Protein AF-A0A4E0PU94-F1 (afdb_monomer)

Sequence (98 aa):
GRKRADDRKVINGILFVLATGCRWRDLPERYGSGVTAWRRLKRWSEEGIWEQIMESLRDCAYNDSKFSMETVCVDSSFVETKKGEKIPLTTATRERKV

Radius of gyration: 21.24 Å; Cα contacts (8 Å, |Δi|>4): 49; chains: 1; bounding box: 43×43×50 Å

Structure (mmCIF, N/CA/C/O backbone):
data_AF-A0A4E0PU94-F1
#
_entry.id   AF-A0A4E0PU94-F1
#
loop_
_atom_site.group_PDB
_atom_site.id
_atom_site.type_symbol
_atom_site.label_atom_id
_atom_site.label_alt_id
_atom_site.label_comp_id
_atom_site.label_asym_id
_atom_site.label_entity_id
_atom_site.label_seq_id
_atom_site.pdbx_PDB_ins_code
_atom_site.Cartn_x
_atom_site.Cartn_y
_atom_site.Cartn_z
_atom_site.occupancy
_atom_site.B_iso_or_equiv
_atom_site.auth_seq_id
_atom_site.auth_comp_id
_atom_site.auth_asym_id
_atom_site.auth_atom_id
_atom_site.pdbx_PDB_model_num
ATOM 1 N N . GLY A 1 1 ? 12.293 15.063 -15.313 1.00 72.94 1 GLY A N 1
ATOM 2 C CA . GLY A 1 1 ? 12.313 13.831 -14.490 1.00 72.94 1 GLY A CA 1
ATOM 3 C C . GLY A 1 1 ? 11.165 12.913 -14.883 1.00 72.94 1 GLY A C 1
ATOM 4 O O . GLY A 1 1 ? 10.190 13.404 -15.438 1.00 72.94 1 GLY A O 1
ATOM 5 N N . ARG A 1 2 ? 11.268 11.597 -14.641 1.00 70.19 2 ARG A N 1
ATOM 6 C CA . ARG A 1 2 ? 10.210 10.622 -14.983 1.00 70.19 2 ARG A CA 1
ATOM 7 C C . ARG A 1 2 ? 8.922 10.932 -14.206 1.00 70.19 2 ARG A C 1
ATOM 9 O O . ARG A 1 2 ? 8.983 11.177 -13.004 1.00 70.19 2 ARG A O 1
ATOM 16 N N . LYS A 1 3 ? 7.768 10.907 -14.885 1.00 82.12 3 LYS A N 1
ATOM 17 C CA . LYS A 1 3 ? 6.452 11.133 -14.262 1.00 82.12 3 LYS A CA 1
ATOM 18 C C . LYS A 1 3 ? 6.210 10.108 -13.145 1.00 82.12 3 LYS A C 1
ATOM 20 O O . LYS A 1 3 ? 6.542 8.931 -13.303 1.00 82.12 3 LYS A O 1
ATOM 25 N N . ARG A 1 4 ? 5.639 10.559 -12.023 1.00 86.00 4 ARG A N 1
ATOM 26 C CA . ARG A 1 4 ? 5.271 9.699 -10.887 1.00 86.00 4 ARG A CA 1
ATOM 27 C C . ARG A 1 4 ? 4.322 8.587 -11.355 1.00 86.00 4 ARG A C 1
ATOM 29 O O . ARG A 1 4 ? 3.421 8.837 -12.153 1.00 86.00 4 ARG A O 1
ATOM 36 N N . ALA A 1 5 ? 4.543 7.371 -10.856 1.00 88.38 5 ALA A N 1
ATOM 37 C CA . ALA A 1 5 ? 3.653 6.240 -11.101 1.00 88.38 5 ALA A CA 1
ATOM 38 C C . ALA A 1 5 ? 2.289 6.464 -10.435 1.00 88.38 5 ALA A C 1
ATOM 40 O O . ALA A 1 5 ? 2.242 6.954 -9.305 1.00 88.38 5 ALA A O 1
ATOM 41 N N . ASP A 1 6 ? 1.223 6.076 -11.137 1.00 93.88 6 ASP A N 1
ATOM 42 C CA . ASP A 1 6 ? -0.161 6.146 -10.665 1.00 93.88 6 ASP A CA 1
ATOM 43 C C . ASP A 1 6 ? -0.350 5.343 -9.369 1.00 93.88 6 ASP A C 1
ATOM 45 O O . ASP A 1 6 ? -0.052 4.147 -9.311 1.00 93.88 6 ASP A O 1
ATOM 49 N N . ASP A 1 7 ? -0.854 6.013 -8.335 1.00 93.38 7 ASP A N 1
ATOM 50 C CA . ASP A 1 7 ? -0.992 5.467 -6.988 1.00 93.38 7 ASP A CA 1
ATOM 51 C C . ASP A 1 7 ? -1.968 4.284 -6.948 1.00 93.38 7 ASP A C 1
ATOM 53 O O . ASP A 1 7 ? -1.693 3.302 -6.257 1.00 93.38 7 ASP A O 1
ATOM 57 N N . ARG A 1 8 ? -3.044 4.311 -7.753 1.00 94.44 8 ARG A N 1
ATOM 58 C CA .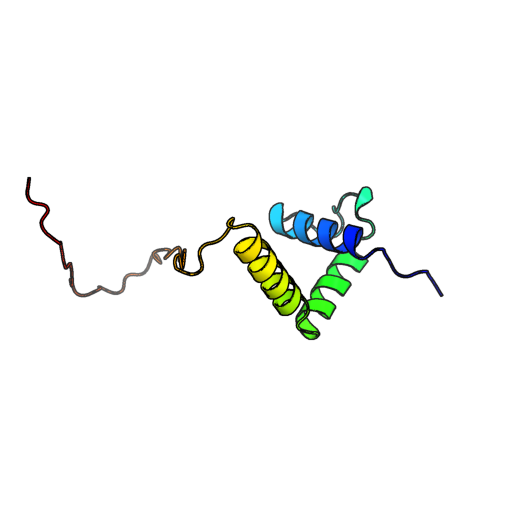 ARG A 1 8 ? -4.004 3.194 -7.837 1.00 94.44 8 ARG A CA 1
ATOM 59 C C . ARG A 1 8 ? -3.379 1.940 -8.440 1.00 94.44 8 ARG A C 1
ATOM 61 O O 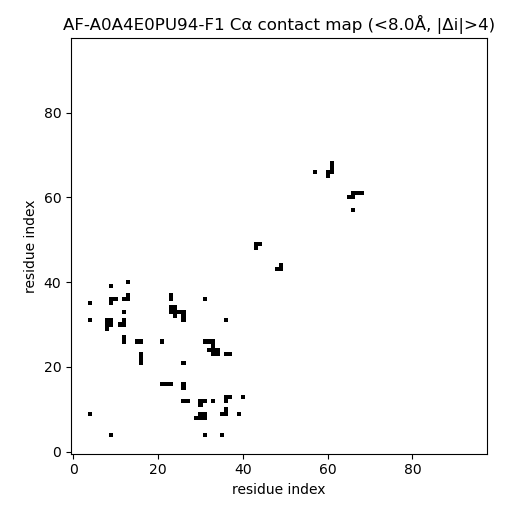. ARG A 1 8 ? -3.636 0.828 -7.984 1.00 94.44 8 ARG A O 1
ATOM 68 N N . LYS A 1 9 ? -2.531 2.090 -9.458 1.00 95.56 9 LYS A N 1
ATOM 69 C CA . LYS A 1 9 ? -1.799 0.948 -10.028 1.00 95.56 9 LYS A CA 1
ATOM 70 C C . LYS A 1 9 ? -0.795 0.381 -9.036 1.00 95.56 9 LYS A C 1
ATOM 72 O O . LYS A 1 9 ? -0.699 -0.835 -8.896 1.00 95.56 9 LYS A O 1
ATOM 77 N N . VAL A 1 10 ? -0.091 1.263 -8.328 1.00 96.06 10 VAL A N 1
ATOM 78 C CA . VAL A 1 10 ? 0.922 0.874 -7.347 1.00 96.06 10 VAL A CA 1
ATOM 79 C C . VAL A 1 10 ? 0.301 0.130 -6.165 1.00 96.06 10 VAL A C 1
ATOM 81 O O . VAL A 1 10 ? 0.799 -0.940 -5.828 1.00 96.06 10 VAL A O 1
ATOM 84 N N . ILE A 1 11 ? -0.794 0.629 -5.579 1.00 96.12 11 ILE A N 1
ATOM 85 C CA . ILE A 1 11 ? -1.450 -0.051 -4.452 1.00 96.12 11 ILE A CA 1
ATOM 86 C C . ILE A 1 11 ? -1.987 -1.425 -4.865 1.00 96.12 11 ILE A C 1
ATOM 88 O O . ILE A 1 11 ? -1.746 -2.402 -4.165 1.00 96.12 11 ILE A O 1
ATOM 92 N N . ASN A 1 12 ? -2.592 -1.543 -6.052 1.00 97.00 12 ASN A N 1
ATOM 93 C CA . ASN A 1 12 ? -3.046 -2.835 -6.572 1.00 97.00 12 ASN A CA 1
ATOM 94 C C . ASN A 1 12 ? -1.885 -3.816 -6.785 1.00 97.00 12 ASN A C 1
ATOM 96 O O . ASN A 1 12 ? -2.031 -5.008 -6.525 1.00 97.00 12 ASN A O 1
ATOM 100 N N . GLY A 1 13 ? -0.725 -3.326 -7.230 1.00 97.62 13 GLY A N 1
ATOM 101 C CA . GLY A 1 13 ? 0.472 -4.150 -7.362 1.00 97.62 13 GLY A CA 1
ATOM 102 C C . GLY A 1 13 ? 1.018 -4.628 -6.015 1.00 97.62 13 GLY A C 1
ATOM 103 O O . GLY A 1 13 ? 1.386 -5.793 -5.881 1.00 97.62 13 GLY A O 1
ATOM 104 N N . ILE A 1 14 ? 1.021 -3.756 -5.005 1.00 97.62 14 ILE A N 1
ATOM 105 C CA . ILE A 1 14 ? 1.399 -4.115 -3.632 1.00 97.62 14 ILE A CA 1
ATOM 106 C C . ILE A 1 14 ? 0.459 -5.202 -3.101 1.00 97.62 14 ILE A C 1
ATOM 108 O O . ILE A 1 14 ? 0.929 -6.257 -2.685 1.00 97.62 14 ILE A O 1
ATOM 112 N N . LEU A 1 15 ? -0.857 -4.985 -3.182 1.00 96.88 15 LEU A N 1
ATOM 113 C CA . LEU A 1 15 ? -1.859 -5.945 -2.714 1.00 96.88 15 LEU A CA 1
ATOM 114 C C . LEU A 1 15 ? -1.757 -7.289 -3.440 1.00 96.88 15 LEU A C 1
ATOM 116 O O . LEU A 1 15 ? -1.877 -8.331 -2.807 1.00 96.88 15 LEU A O 1
ATOM 120 N N . PHE A 1 16 ? -1.476 -7.284 -4.745 1.00 97.62 16 PHE A N 1
ATOM 121 C CA . PHE A 1 16 ? -1.279 -8.515 -5.507 1.00 97.62 16 PHE A CA 1
ATOM 122 C C . PHE A 1 16 ? -0.102 -9.340 -4.974 1.00 97.62 16 PHE A C 1
ATOM 124 O O . PHE A 1 16 ? -0.241 -10.543 -4.762 1.00 97.62 16 PHE A O 1
ATOM 131 N N . VAL A 1 17 ? 1.049 -8.705 -4.735 1.00 98.00 17 VAL A N 1
ATOM 132 C CA . VAL A 1 17 ? 2.235 -9.387 -4.194 1.00 98.00 17 VAL A CA 1
ATOM 133 C C . VAL A 1 17 ? 1.970 -9.904 -2.784 1.00 98.00 17 VAL A C 1
ATOM 135 O O . VAL A 1 17 ? 2.312 -11.044 -2.488 1.00 98.00 17 VAL A O 1
ATOM 138 N N . LEU A 1 18 ? 1.321 -9.108 -1.931 1.00 95.81 18 LEU A N 1
ATOM 139 C CA . LEU A 1 18 ? 0.999 -9.518 -0.562 1.00 95.81 18 LEU A CA 1
ATOM 140 C C . LEU A 1 18 ? -0.012 -10.674 -0.518 1.00 95.81 18 LEU A C 1
ATOM 142 O O . LEU A 1 18 ? 0.136 -11.571 0.303 1.00 95.81 18 LEU A O 1
ATOM 146 N N . ALA A 1 19 ? -1.002 -10.686 -1.414 1.00 96.50 19 ALA A N 1
ATOM 147 C CA . ALA A 1 19 ? -2.010 -11.743 -1.478 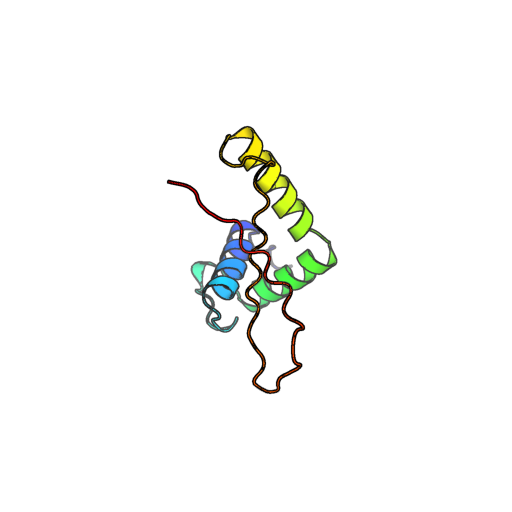1.00 96.50 19 ALA A CA 1
ATOM 148 C C . ALA A 1 19 ? -1.475 -13.053 -2.080 1.00 96.50 19 ALA A C 1
ATOM 150 O O . ALA A 1 19 ? -1.894 -14.133 -1.677 1.00 96.50 19 ALA A O 1
ATOM 151 N N . THR A 1 20 ? -0.574 -12.971 -3.064 1.00 97.06 20 THR A N 1
ATOM 152 C CA . THR A 1 20 ? -0.058 -14.152 -3.785 1.00 97.06 20 THR A CA 1
ATOM 153 C C . THR A 1 20 ? 1.264 -14.682 -3.236 1.00 97.06 20 THR A C 1
ATOM 155 O O . THR A 1 20 ? 1.623 -15.823 -3.511 1.00 97.06 20 THR A O 1
ATOM 158 N N . GLY A 1 21 ? 2.026 -13.855 -2.516 1.00 96.00 21 GLY A N 1
ATOM 159 C CA . GLY A 1 21 ? 3.387 -14.171 -2.084 1.00 96.00 21 GLY A CA 1
ATOM 160 C C . GLY A 1 21 ? 4.411 -14.230 -3.226 1.00 96.00 21 GLY A C 1
ATOM 161 O O . GLY A 1 21 ? 5.523 -14.722 -3.020 1.00 96.00 21 GLY A O 1
ATOM 162 N N . CYS A 1 22 ? 4.072 -13.764 -4.436 1.00 96.12 22 CYS A N 1
ATOM 163 C CA . CYS A 1 22 ? 5.001 -13.787 -5.564 1.00 96.12 22 CYS A CA 1
ATOM 164 C C . CYS A 1 22 ? 6.192 -12.844 -5.332 1.00 96.12 22 CYS A C 1
ATOM 166 O O . CYS A 1 22 ? 6.144 -11.905 -4.534 1.00 96.12 22 CYS A O 1
ATOM 168 N N . ARG A 1 23 ? 7.295 -13.044 -6.061 1.00 97.56 23 ARG A N 1
ATOM 169 C CA . ARG A 1 23 ? 8.429 -12.116 -5.967 1.00 97.56 23 ARG A CA 1
ATOM 170 C C . ARG A 1 23 ? 8.034 -10.780 -6.592 1.00 97.56 23 ARG A C 1
ATOM 172 O O . ARG A 1 23 ? 7.302 -10.737 -7.575 1.00 97.56 23 ARG A O 1
ATOM 179 N N . TRP A 1 24 ? 8.616 -9.682 -6.109 1.00 96.75 24 TRP A N 1
ATOM 180 C CA . TRP A 1 24 ? 8.392 -8.350 -6.689 1.00 96.75 24 TRP A CA 1
ATOM 181 C C . TRP A 1 24 ? 8.733 -8.269 -8.184 1.00 96.75 24 TRP A C 1
ATOM 183 O O . TRP A 1 24 ? 8.116 -7.498 -8.911 1.00 96.75 24 TRP A O 1
ATOM 193 N N . ARG A 1 25 ? 9.709 -9.053 -8.661 1.00 96.00 25 ARG A N 1
ATOM 194 C CA . ARG A 1 25 ? 10.077 -9.106 -10.087 1.00 96.00 25 ARG A CA 1
ATOM 195 C C . ARG A 1 25 ? 9.009 -9.790 -10.950 1.00 96.00 25 ARG A C 1
ATOM 197 O O . ARG A 1 25 ? 8.937 -9.491 -12.134 1.00 96.00 25 ARG A O 1
ATOM 204 N N . ASP A 1 26 ? 8.177 -10.630 -10.342 1.00 96.88 26 ASP A N 1
ATOM 205 C CA . ASP A 1 26 ? 7.132 -11.407 -11.014 1.00 96.88 26 ASP A CA 1
ATOM 206 C C . ASP A 1 26 ? 5.775 -10.675 -10.987 1.00 96.88 26 ASP A C 1
ATOM 208 O O . ASP A 1 26 ? 4.749 -11.227 -11.382 1.00 96.88 26 ASP A O 1
ATOM 212 N N . LEU A 1 27 ? 5.752 -9.421 -10.514 1.00 97.25 27 LEU A N 1
ATOM 213 C CA . LEU A 1 27 ? 4.554 -8.591 -10.512 1.00 97.25 27 LEU A CA 1
ATOM 214 C C . LEU A 1 27 ? 4.044 -8.392 -11.955 1.00 97.25 27 LEU A C 1
ATOM 216 O O . LEU A 1 27 ? 4.816 -7.942 -12.806 1.00 97.25 27 LEU A O 1
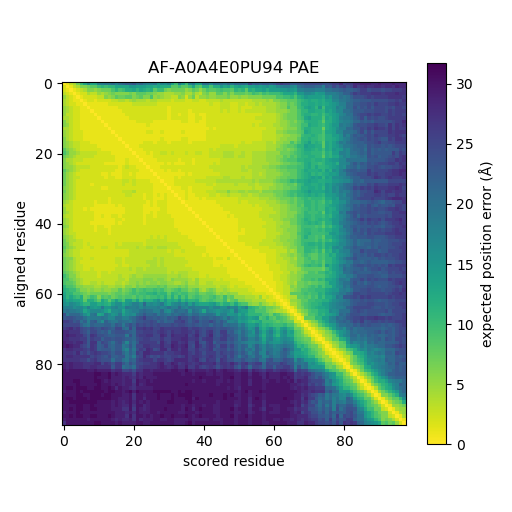ATOM 220 N N . PRO A 1 28 ? 2.747 -8.631 -12.236 1.00 96.12 28 PRO A N 1
ATOM 221 C CA . PRO A 1 28 ? 2.177 -8.391 -13.555 1.00 96.12 28 PRO A CA 1
ATOM 222 C C . PRO A 1 28 ? 2.385 -6.951 -14.036 1.00 96.12 28 PRO A C 1
ATOM 224 O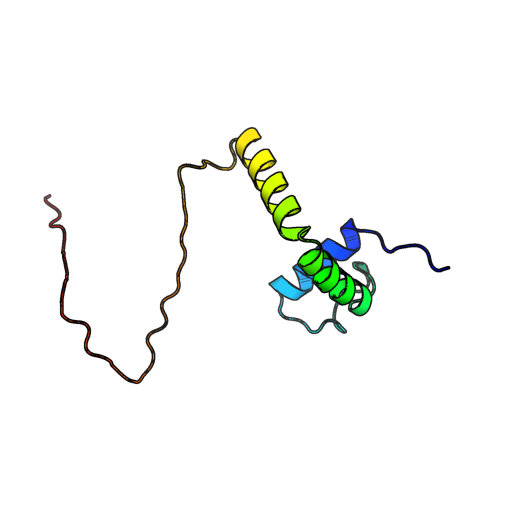 O . PRO A 1 28 ? 2.047 -5.995 -13.335 1.00 96.12 28 PRO A O 1
ATOM 227 N N . GLU A 1 29 ? 2.842 -6.794 -15.280 1.00 93.81 29 GLU A N 1
ATOM 228 C CA . GLU A 1 29 ? 3.224 -5.497 -15.859 1.00 93.81 29 GLU A CA 1
ATOM 229 C C . GLU A 1 29 ? 2.083 -4.464 -15.869 1.00 93.81 29 GLU A C 1
ATOM 231 O O . GLU A 1 29 ? 2.321 -3.260 -15.766 1.00 93.81 29 GLU A O 1
ATOM 236 N N . ARG A 1 30 ? 0.822 -4.917 -15.881 1.00 94.88 30 ARG A N 1
ATOM 237 C CA . ARG A 1 30 ? -0.367 -4.053 -15.740 1.00 94.88 30 ARG A CA 1
ATOM 238 C C . ARG A 1 30 ? -0.359 -3.181 -14.477 1.00 94.88 30 ARG A C 1
ATOM 240 O O . ARG A 1 30 ? -0.969 -2.110 -14.480 1.00 94.88 30 ARG A O 1
ATOM 247 N N . TYR A 1 31 ? 0.336 -3.608 -13.422 1.00 94.81 31 TYR A N 1
ATOM 248 C CA . TYR A 1 31 ? 0.517 -2.845 -12.183 1.00 94.81 31 TYR A CA 1
ATOM 249 C C . TYR A 1 31 ? 1.786 -1.978 -12.176 1.00 94.81 31 TYR A C 1
ATOM 251 O O . TYR A 1 31 ? 1.987 -1.164 -11.275 1.00 94.81 31 TYR A O 1
ATOM 259 N N . GLY A 1 32 ? 2.623 -2.099 -13.206 1.00 93.06 32 GLY A N 1
ATOM 260 C CA . GLY A 1 32 ? 3.888 -1.395 -13.347 1.00 93.06 32 GLY A CA 1
ATOM 261 C C . GLY A 1 32 ? 5.062 -2.140 -12.713 1.00 93.06 32 GLY A C 1
ATOM 262 O O . GLY A 1 32 ? 5.077 -3.359 -12.587 1.00 93.06 32 GLY A O 1
ATOM 263 N N . SER A 1 33 ? 6.096 -1.387 -12.340 1.00 95.00 33 SER A N 1
ATOM 264 C CA . SER A 1 33 ? 7.350 -1.951 -11.836 1.00 95.00 33 SER A CA 1
ATOM 265 C C . SER A 1 33 ? 7.234 -2.401 -10.379 1.00 95.00 33 SER A C 1
ATOM 267 O O . SER A 1 33 ? 6.955 -1.586 -9.495 1.00 95.00 33 SER A O 1
ATOM 269 N N . GLY A 1 34 ? 7.590 -3.658 -10.102 1.00 96.06 34 GLY A N 1
ATOM 270 C CA . GLY A 1 34 ? 7.648 -4.186 -8.737 1.00 96.06 34 GLY A CA 1
ATOM 271 C C . GLY A 1 34 ? 8.626 -3.455 -7.815 1.00 96.06 34 GLY A C 1
ATOM 272 O O . GLY A 1 34 ? 8.341 -3.279 -6.636 1.00 96.06 34 GLY A O 1
ATOM 273 N N . VAL A 1 35 ? 9.733 -2.920 -8.345 1.00 96.06 35 VAL A N 1
ATOM 274 C CA . VAL A 1 35 ? 10.658 -2.074 -7.563 1.00 96.06 35 VAL A CA 1
ATOM 275 C C . VAL A 1 35 ? 9.971 -0.781 -7.120 1.00 96.06 35 VAL A C 1
ATOM 277 O O . VAL A 1 35 ? 10.178 -0.314 -6.001 1.00 96.06 35 VAL A O 1
ATOM 280 N N . THR A 1 36 ? 9.138 -0.200 -7.988 1.00 95.81 36 THR A N 1
ATOM 281 C CA . THR A 1 36 ? 8.358 0.999 -7.648 1.00 95.81 36 THR A CA 1
ATOM 282 C C . THR A 1 36 ? 7.315 0.681 -6.583 1.00 95.81 36 THR A C 1
ATOM 284 O O . THR A 1 36 ? 7.175 1.455 -5.638 1.00 95.81 36 THR A O 1
ATOM 287 N N . ALA A 1 37 ? 6.637 -0.464 -6.704 1.00 96.56 37 ALA A N 1
ATOM 288 C CA . ALA A 1 37 ? 5.678 -0.938 -5.713 1.00 96.56 37 ALA A CA 1
ATOM 289 C C . ALA A 1 37 ? 6.332 -1.155 -4.342 1.00 96.56 37 ALA A C 1
ATOM 291 O O . ALA A 1 37 ? 5.873 -0.583 -3.359 1.00 96.56 37 ALA A O 1
ATOM 292 N N . TRP A 1 38 ? 7.460 -1.867 -4.283 1.00 96.88 38 TRP A N 1
ATOM 293 C CA . TRP A 1 38 ? 8.188 -2.101 -3.033 1.00 96.88 38 TRP A CA 1
ATOM 294 C C . TRP A 1 38 ? 8.679 -0.802 -2.378 1.00 96.88 38 TRP A C 1
ATOM 296 O O . TRP A 1 38 ? 8.467 -0.586 -1.186 1.00 96.88 38 TRP A O 1
ATOM 306 N N . ARG A 1 39 ? 9.286 0.111 -3.153 1.00 96.81 39 ARG A N 1
ATOM 307 C CA . ARG A 1 39 ? 9.719 1.419 -2.624 1.00 96.81 39 ARG A CA 1
ATOM 308 C C . ARG A 1 39 ? 8.544 2.218 -2.081 1.00 96.81 39 ARG A C 1
ATOM 310 O O . ARG A 1 39 ? 8.702 2.934 -1.097 1.00 96.81 39 ARG A O 1
ATOM 317 N N . ARG A 1 40 ? 7.381 2.116 -2.730 1.00 96.06 40 ARG A N 1
ATOM 318 C CA . ARG A 1 40 ? 6.183 2.806 -2.272 1.00 96.06 40 ARG A CA 1
ATOM 319 C C . ARG A 1 40 ? 5.626 2.191 -1.002 1.00 96.06 40 ARG A C 1
ATOM 321 O O . ARG A 1 40 ? 5.323 2.951 -0.097 1.00 96.06 40 ARG A O 1
ATOM 328 N N . LEU A 1 41 ? 5.562 0.863 -0.927 1.00 96.75 41 LEU A N 1
ATOM 329 C CA . LEU A 1 41 ? 5.179 0.147 0.285 1.00 96.75 41 LEU A CA 1
ATOM 330 C C . LEU A 1 41 ? 6.021 0.629 1.470 1.00 96.75 41 LEU A C 1
ATOM 332 O O . LEU A 1 41 ? 5.451 1.120 2.436 1.00 96.75 41 LEU A O 1
ATOM 336 N N . LYS A 1 42 ? 7.356 0.594 1.341 1.00 97.44 42 LYS A N 1
ATOM 337 C CA . LYS A 1 42 ? 8.285 1.051 2.386 1.00 97.44 42 LYS A CA 1
ATOM 338 C C . LYS A 1 42 ? 8.028 2.500 2.794 1.00 97.44 42 LYS A C 1
ATOM 340 O O . LYS A 1 42 ? 7.843 2.782 3.969 1.00 97.44 42 LYS A O 1
ATOM 345 N N . ARG A 1 43 ? 7.974 3.403 1.813 1.00 97.25 43 ARG A N 1
ATOM 346 C CA . ARG A 1 43 ? 7.768 4.833 2.058 1.00 97.25 43 ARG A CA 1
ATOM 347 C C . ARG A 1 43 ? 6.437 5.111 2.759 1.00 97.25 43 ARG A C 1
ATOM 349 O O . ARG A 1 43 ? 6.402 5.888 3.697 1.00 97.25 43 ARG A O 1
ATOM 356 N N . TRP A 1 44 ? 5.351 4.488 2.310 1.00 96.88 44 TRP A N 1
ATOM 357 C CA . TRP A 1 44 ? 4.030 4.680 2.908 1.00 96.88 44 TRP A CA 1
ATOM 358 C C . TRP A 1 44 ? 3.927 4.092 4.312 1.00 96.88 44 TRP A C 1
ATOM 360 O O . TRP A 1 44 ? 3.212 4.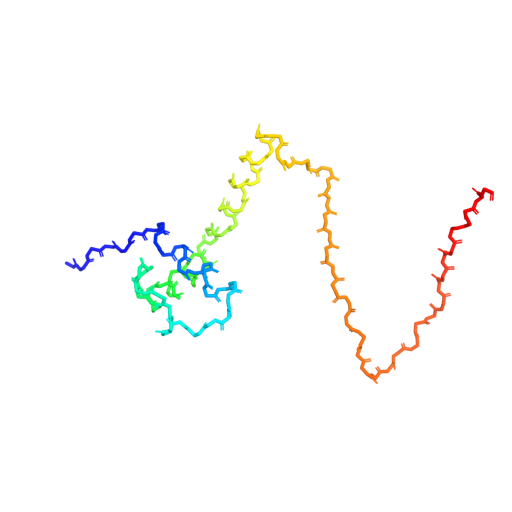651 5.133 1.00 96.88 44 TRP A O 1
ATOM 370 N N . SER A 1 45 ? 4.662 3.018 4.606 1.00 96.81 45 SER A N 1
ATOM 371 C CA . SER A 1 45 ? 4.803 2.512 5.975 1.00 96.81 45 SER A CA 1
ATOM 372 C C . SER A 1 45 ? 5.575 3.483 6.865 1.00 96.81 45 SER A C 1
ATOM 374 O O . SER A 1 45 ? 5.170 3.719 7.993 1.00 96.81 45 SER A O 1
ATOM 376 N N . GLU A 1 46 ? 6.653 4.085 6.362 1.00 97.75 46 GLU A N 1
ATOM 377 C CA . GLU A 1 46 ? 7.427 5.088 7.110 1.00 97.75 46 GLU A CA 1
ATOM 378 C C . GLU A 1 46 ? 6.641 6.395 7.325 1.00 97.75 46 GLU A C 1
ATOM 380 O O . GLU A 1 46 ? 6.797 7.047 8.351 1.00 97.75 46 GLU A O 1
ATOM 385 N N . GLU A 1 47 ? 5.784 6.770 6.372 1.00 97.69 47 GLU A N 1
ATOM 386 C CA . GLU A 1 47 ? 4.944 7.975 6.428 1.00 97.69 47 GLU A CA 1
ATOM 387 C C . GLU A 1 47 ? 3.609 7.764 7.177 1.00 97.69 47 GLU A C 1
ATOM 389 O O . GLU A 1 47 ? 2.842 8.715 7.313 1.00 97.69 47 GLU A O 1
ATOM 394 N N . GLY A 1 48 ? 3.303 6.549 7.651 1.00 96.88 48 GLY A N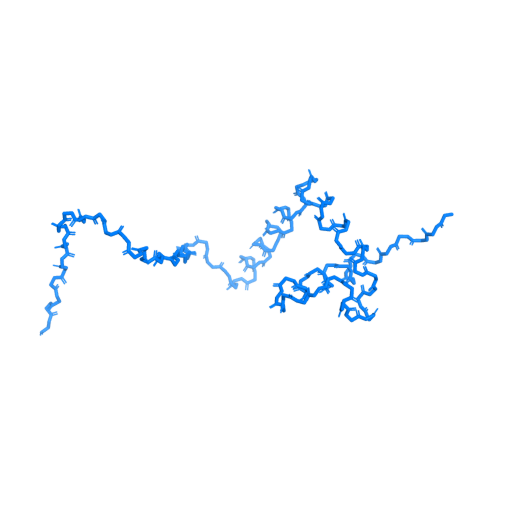 1
ATOM 395 C CA . GLY A 1 48 ? 2.045 6.249 8.353 1.00 96.88 48 GLY A CA 1
ATOM 396 C C . GLY A 1 48 ? 0.790 6.292 7.462 1.00 96.88 48 GLY A C 1
ATOM 397 O O . GLY A 1 48 ? -0.326 6.530 7.923 1.00 96.88 48 GLY A O 1
ATOM 398 N N . ILE A 1 49 ? 0.961 6.145 6.146 1.00 96.56 49 ILE A N 1
ATOM 399 C CA . ILE A 1 49 ? -0.123 6.283 5.161 1.00 96.56 49 ILE A CA 1
ATOM 400 C C . ILE A 1 49 ? -1.042 5.059 5.170 1.00 96.56 49 ILE A C 1
ATOM 402 O O . ILE A 1 49 ? -2.230 5.179 4.878 1.00 96.56 49 ILE A O 1
ATOM 406 N N . TRP A 1 50 ? -0.526 3.876 5.504 1.00 94.75 50 TRP A N 1
ATOM 407 C CA . TRP A 1 50 ? -1.357 2.671 5.567 1.00 94.75 50 TRP A CA 1
ATOM 408 C C . TRP A 1 50 ? -2.398 2.766 6.677 1.00 94.75 50 TRP A C 1
ATOM 410 O O . TRP A 1 50 ? -3.546 2.385 6.467 1.00 94.75 50 TRP A O 1
ATOM 420 N N . GLU A 1 51 ? -2.024 3.335 7.816 1.00 94.38 51 GLU A N 1
ATOM 421 C CA . GLU A 1 51 ? -2.902 3.600 8.947 1.00 94.38 51 GLU A CA 1
ATOM 422 C C . GLU A 1 51 ? -4.037 4.542 8.534 1.00 94.38 51 GLU A C 1
ATOM 424 O O . GLU A 1 51 ? -5.203 4.234 8.779 1.00 94.38 51 GLU A O 1
ATOM 429 N N . GLN A 1 52 ? -3.710 5.620 7.812 1.00 95.75 52 GLN A N 1
ATOM 430 C CA . GLN A 1 52 ? -4.692 6.579 7.288 1.00 95.75 52 GLN A CA 1
ATOM 431 C C . GLN A 1 52 ? -5.637 5.947 6.258 1.00 95.75 52 GLN A C 1
ATOM 433 O O . GLN A 1 52 ? -6.842 6.209 6.264 1.00 95.75 52 GLN A O 1
ATOM 438 N N . ILE A 1 53 ? -5.111 5.096 5.369 1.00 92.50 53 ILE A N 1
ATOM 439 C CA . ILE A 1 53 ? -5.930 4.356 4.400 1.00 92.50 53 ILE A CA 1
ATOM 440 C C . ILE A 1 53 ? -6.897 3.428 5.140 1.00 92.50 53 ILE A C 1
ATOM 442 O O . ILE A 1 53 ? -8.080 3.394 4.810 1.00 92.50 53 ILE A O 1
ATOM 446 N N . MET A 1 54 ? -6.415 2.691 6.142 1.00 90.62 54 MET A N 1
ATOM 447 C CA . MET A 1 54 ? -7.245 1.772 6.923 1.00 90.62 54 MET A CA 1
ATOM 448 C C . MET A 1 54 ? -8.317 2.508 7.726 1.00 90.62 54 MET A C 1
ATOM 450 O O . MET A 1 54 ? -9.446 2.033 7.799 1.00 90.62 54 MET A O 1
ATOM 454 N N . GLU A 1 55 ? -7.990 3.663 8.301 1.00 92.25 55 GLU A N 1
ATOM 455 C CA . GLU A 1 55 ? -8.955 4.534 8.975 1.00 92.25 55 GLU A CA 1
ATOM 456 C C . GLU A 1 55 ? -10.044 5.015 8.016 1.00 92.25 55 GLU A C 1
ATOM 458 O O . GLU A 1 55 ? -11.220 4.752 8.249 1.00 92.25 55 GLU A O 1
ATOM 463 N N . SER A 1 56 ? -9.651 5.560 6.865 1.00 91.75 56 SER A N 1
ATOM 464 C CA . SER A 1 56 ? -10.598 6.006 5.836 1.00 91.75 56 SER A CA 1
ATOM 465 C C . SER A 1 56 ? -11.505 4.867 5.350 1.00 91.75 56 SER A C 1
ATOM 467 O O . SER A 1 56 ? -12.700 5.060 5.137 1.00 91.75 56 SER A O 1
ATOM 469 N N . LEU A 1 57 ? -10.959 3.656 5.177 1.00 88.38 57 LEU A N 1
ATOM 470 C CA . LEU A 1 57 ? -11.741 2.484 4.779 1.00 88.38 57 LEU A CA 1
ATOM 471 C C . LEU A 1 57 ? -12.738 2.058 5.861 1.00 88.38 57 LEU A C 1
ATOM 473 O O . LEU A 1 57 ? -13.859 1.682 5.518 1.00 88.38 57 LEU A O 1
ATOM 477 N N . ARG A 1 58 ? -12.355 2.123 7.144 1.00 85.06 58 ARG A N 1
ATOM 478 C CA . ARG A 1 58 ? -13.268 1.851 8.264 1.00 85.06 58 ARG A CA 1
ATOM 479 C C . ARG A 1 58 ? -14.413 2.853 8.291 1.00 85.06 58 ARG A C 1
ATOM 481 O O . ARG A 1 58 ? -15.561 2.426 8.374 1.00 85.06 58 ARG A O 1
ATOM 488 N N . ASP A 1 59 ? -14.116 4.139 8.144 1.00 86.44 59 ASP A N 1
ATOM 489 C CA . ASP A 1 59 ? -15.130 5.195 8.150 1.00 86.44 59 ASP A CA 1
ATOM 490 C C . ASP A 1 59 ? -16.115 5.023 6.990 1.00 86.44 59 ASP A C 1
ATOM 492 O O . ASP A 1 59 ? -17.332 5.065 7.180 1.00 86.44 59 ASP A O 1
ATOM 496 N N . CYS A 1 60 ? -15.610 4.746 5.784 1.00 84.69 60 CYS A N 1
ATOM 497 C CA . CYS A 1 60 ? -16.462 4.434 4.640 1.00 84.69 60 CYS A CA 1
ATOM 498 C C . CYS A 1 60 ? -17.324 3.186 4.885 1.00 84.69 60 CYS A C 1
ATOM 500 O O . CYS A 1 60 ? -18.510 3.194 4.568 1.00 84.69 60 CYS A O 1
ATOM 502 N N . ALA A 1 61 ? -16.758 2.119 5.455 1.00 81.50 61 ALA A N 1
ATOM 503 C CA . ALA A 1 61 ? -17.488 0.878 5.695 1.00 81.50 61 ALA A CA 1
ATOM 504 C C . ALA A 1 61 ? -18.560 1.014 6.791 1.00 81.50 61 ALA A C 1
ATOM 506 O O . ALA A 1 61 ? -19.626 0.407 6.671 1.00 81.50 61 ALA A O 1
ATOM 507 N N . TYR A 1 62 ? -18.299 1.819 7.824 1.00 76.25 62 TYR A N 1
ATOM 508 C CA . TYR A 1 62 ? -19.274 2.162 8.859 1.00 76.25 62 TYR A CA 1
ATOM 509 C C . TYR A 1 62 ? -20.443 2.958 8.270 1.00 76.25 62 TYR A C 1
ATOM 511 O O . TYR A 1 62 ? -21.602 2.581 8.444 1.00 76.25 62 TYR A O 1
ATOM 519 N N . ASN A 1 63 ? -20.142 4.000 7.489 1.00 79.06 63 ASN A N 1
ATOM 520 C CA . ASN A 1 63 ? -21.160 4.831 6.841 1.00 79.06 63 ASN A CA 1
ATOM 521 C C . ASN A 1 63 ? -22.018 4.040 5.838 1.00 79.06 63 ASN A C 1
ATOM 523 O O . ASN A 1 63 ? -23.223 4.261 5.745 1.00 79.06 63 ASN A O 1
ATOM 527 N N . ASP A 1 64 ? -21.426 3.068 5.143 1.00 81.38 64 ASP A N 1
ATOM 528 C CA . ASP A 1 64 ? -22.130 2.167 4.223 1.00 81.38 64 ASP A CA 1
ATOM 529 C C . ASP A 1 64 ? -22.923 1.045 4.933 1.00 81.38 64 ASP A C 1
ATOM 531 O O . ASP A 1 64 ? -23.482 0.177 4.260 1.00 81.38 64 ASP A O 1
ATOM 535 N N . SER A 1 65 ? -22.957 1.005 6.275 1.00 72.69 65 SER A N 1
ATOM 536 C CA . SER A 1 65 ? -23.526 -0.102 7.075 1.00 72.69 65 SER A CA 1
ATOM 537 C C . SER A 1 65 ? -22.928 -1.483 6.752 1.00 72.69 65 SER A C 1
ATOM 539 O O . SER A 1 65 ? -23.544 -2.519 7.000 1.00 72.69 65 SER A O 1
ATOM 541 N N . LYS A 1 66 ? -21.711 -1.519 6.197 1.00 67.69 66 LYS A N 1
ATOM 542 C CA . LYS A 1 66 ? -20.964 -2.747 5.871 1.00 67.69 66 LYS A CA 1
ATOM 543 C C . LYS A 1 66 ? -20.091 -3.229 7.029 1.00 67.69 66 LYS A C 1
ATOM 545 O O . LYS A 1 66 ? -19.528 -4.318 6.949 1.00 67.69 66 LYS A O 1
ATOM 550 N N . PHE A 1 67 ? -19.955 -2.422 8.081 1.00 59.41 67 PHE A N 1
ATOM 551 C CA . PHE A 1 67 ? -19.101 -2.706 9.227 1.00 59.41 67 PHE A CA 1
ATOM 552 C C . PHE A 1 67 ? -19.753 -2.212 10.525 1.00 59.41 67 PHE A C 1
ATOM 554 O O . PHE A 1 67 ? -19.988 -1.016 10.681 1.00 59.41 67 PHE A O 1
ATOM 561 N N . SER A 1 68 ? -20.036 -3.126 11.459 1.00 57.91 68 SER A N 1
ATOM 562 C CA . SER A 1 68 ? -20.408 -2.771 12.835 1.00 57.91 68 SER A CA 1
ATOM 563 C C . SER A 1 68 ? -19.149 -2.741 13.696 1.00 57.91 68 SER A C 1
ATOM 565 O O . SER A 1 68 ? -18.453 -3.749 13.822 1.00 57.91 68 SER A O 1
ATOM 567 N N . MET A 1 69 ? -18.874 -1.594 14.316 1.00 57.50 69 MET A N 1
ATOM 568 C CA . MET A 1 69 ? -17.735 -1.401 15.224 1.00 57.50 69 MET A CA 1
ATOM 569 C C . MET A 1 69 ? -17.843 -2.246 16.509 1.00 57.50 69 MET A C 1
ATOM 571 O O . MET A 1 69 ? -16.867 -2.364 17.244 1.00 57.50 69 MET A O 1
ATOM 575 N N . GLU A 1 70 ? -19.001 -2.871 16.758 1.00 58.00 70 GLU A N 1
ATOM 576 C CA . GLU A 1 70 ? -19.219 -3.806 17.870 1.00 58.00 70 GLU A CA 1
ATOM 577 C C . GLU A 1 70 ? -18.563 -5.178 17.641 1.00 58.00 70 GLU A C 1
ATOM 579 O O . GLU A 1 70 ? -18.375 -5.940 18.588 1.00 58.00 70 GLU A O 1
ATOM 584 N N . THR A 1 71 ? -18.186 -5.516 16.402 1.00 53.19 71 THR A N 1
ATOM 585 C CA . THR A 1 71 ? -17.556 -6.807 16.089 1.00 53.19 71 THR A CA 1
ATOM 586 C C . THR A 1 71 ? -16.039 -6.656 15.986 1.00 53.19 71 THR A C 1
ATOM 588 O O . THR A 1 71 ? -15.487 -6.378 14.924 1.00 53.19 71 THR A O 1
ATOM 591 N N . VAL A 1 72 ? -15.344 -6.867 17.105 1.00 56.88 72 VAL A N 1
ATOM 592 C CA . VAL A 1 72 ? -13.884 -7.033 17.128 1.00 56.88 72 VAL A CA 1
ATOM 593 C C . VAL A 1 72 ? -13.560 -8.499 16.827 1.00 56.88 72 VAL A C 1
ATOM 595 O O . VAL A 1 72 ? -13.652 -9.359 17.700 1.00 56.88 72 VAL A O 1
ATOM 598 N N . CYS A 1 73 ? -13.172 -8.800 15.588 1.00 56.97 73 CYS A N 1
ATOM 599 C CA . CYS A 1 73 ? -12.606 -10.104 15.244 1.00 56.97 73 CYS A CA 1
ATOM 600 C C . CYS A 1 73 ? -11.103 -10.099 15.549 1.00 56.97 73 CYS A C 1
ATOM 602 O O . CYS A 1 73 ? -10.310 -9.612 14.746 1.00 56.97 73 CYS A O 1
ATOM 604 N N . VAL A 1 74 ? -10.706 -10.646 16.700 1.00 61.66 74 VAL A N 1
ATOM 605 C CA . VAL A 1 74 ? -9.311 -11.046 16.938 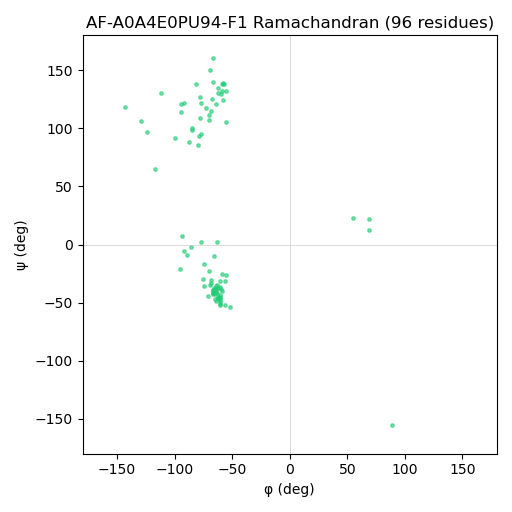1.00 61.66 74 VAL A CA 1
ATOM 606 C C . VAL A 1 74 ? -9.158 -12.469 16.417 1.00 61.66 74 VAL A C 1
ATOM 608 O O . VAL A 1 74 ? -9.367 -13.429 17.157 1.00 61.66 74 VAL A O 1
ATOM 611 N N . ASP A 1 75 ? -8.827 -12.627 15.136 1.00 65.25 75 ASP A N 1
ATOM 612 C CA . ASP A 1 75 ? -8.247 -13.896 14.709 1.00 65.25 75 ASP A CA 1
ATOM 613 C C . ASP A 1 75 ? -6.812 -13.927 15.257 1.00 65.25 75 ASP A C 1
ATOM 615 O O . ASP A 1 75 ? -6.002 -13.030 15.034 1.00 65.25 75 ASP A O 1
ATOM 619 N N . SER A 1 76 ? -6.546 -14.893 16.127 1.00 53.47 76 SER A N 1
ATOM 620 C CA . SER A 1 76 ? -5.201 -15.210 16.582 1.00 53.47 76 SER A CA 1
ATOM 621 C C . SER A 1 76 ? -5.043 -16.707 16.396 1.00 53.47 76 SER A C 1
ATOM 623 O O . SER A 1 76 ? -5.649 -17.515 17.097 1.00 53.47 76 SER A O 1
ATOM 625 N N . SER A 1 77 ? -4.277 -17.094 15.382 1.00 60.47 77 SER A N 1
ATOM 626 C CA . SER A 1 77 ? -3.914 -18.493 15.191 1.00 60.47 77 SER A CA 1
ATOM 627 C C . SER A 1 77 ? -2.781 -18.827 16.159 1.00 60.47 77 SER A C 1
ATOM 629 O O . SER A 1 77 ? -1.610 -18.590 15.867 1.00 60.47 77 SER A O 1
ATOM 631 N N . PHE A 1 78 ? -3.121 -19.345 17.341 1.00 58.75 78 PHE A N 1
ATOM 632 C CA . PHE A 1 78 ? -2.139 -19.950 18.240 1.00 58.75 78 PHE A CA 1
ATOM 633 C C . PHE A 1 78 ? -1.662 -21.268 17.622 1.00 58.75 78 PHE A C 1
ATOM 635 O O . PHE A 1 78 ? -2.424 -22.226 17.517 1.00 58.75 78 PHE A O 1
ATOM 642 N N . VAL A 1 79 ? -0.402 -21.315 17.189 1.00 65.88 79 VAL A N 1
ATOM 643 C CA . VAL A 1 79 ? 0.235 -22.552 16.722 1.00 65.88 79 VAL A CA 1
ATOM 644 C C . VAL A 1 79 ? 0.980 -23.178 17.893 1.00 65.88 79 VAL A C 1
ATOM 646 O O . VAL A 1 79 ? 1.870 -22.562 18.480 1.00 65.88 79 VAL A O 1
ATOM 649 N N . GLU A 1 80 ? 0.614 -24.410 18.235 1.00 56.41 80 GLU A N 1
ATOM 650 C CA . GLU A 1 80 ? 1.267 -25.186 19.285 1.00 56.41 80 GLU A CA 1
ATOM 651 C C . GLU A 1 80 ? 2.727 -25.473 18.887 1.00 56.41 80 GLU A C 1
ATOM 653 O O . GLU A 1 80 ? 3.009 -26.054 17.834 1.00 56.41 80 GLU A O 1
ATOM 658 N N . THR A 1 81 ? 3.689 -25.034 19.703 1.00 54.56 81 THR A N 1
ATOM 659 C CA . THR A 1 81 ? 5.101 -25.363 19.471 1.00 54.56 81 THR A CA 1
ATOM 660 C C . THR A 1 81 ? 5.392 -26.759 20.023 1.00 54.56 81 THR A C 1
ATOM 662 O O . THR A 1 81 ? 4.940 -27.120 21.106 1.00 54.56 81 THR A O 1
ATOM 665 N N . LYS A 1 82 ? 6.168 -27.572 19.293 1.00 59.84 82 LYS A N 1
ATOM 666 C CA . LYS A 1 82 ? 6.421 -28.996 19.610 1.00 59.84 82 LYS A CA 1
ATOM 667 C C . LYS A 1 82 ? 7.149 -29.270 20.940 1.00 59.84 82 LYS A C 1
ATOM 669 O O . LYS A 1 82 ? 7.445 -30.428 21.227 1.00 59.84 82 LYS A O 1
ATOM 674 N N . LYS A 1 83 ? 7.477 -28.259 21.747 1.00 56.44 83 LYS A N 1
ATOM 675 C CA . LYS A 1 83 ? 8.204 -28.441 23.007 1.00 56.44 83 LYS A CA 1
ATOM 676 C C . LYS A 1 83 ? 7.397 -27.840 24.150 1.00 56.44 83 LYS A C 1
ATOM 678 O O . LYS A 1 83 ? 7.412 -26.637 24.367 1.00 56.44 83 LYS A O 1
ATOM 683 N N . GLY A 1 84 ? 6.659 -28.727 24.814 1.00 55.78 84 GLY A N 1
ATOM 684 C CA . GLY A 1 84 ? 5.620 -28.399 25.773 1.00 55.78 84 GLY A CA 1
ATOM 685 C C . GLY A 1 84 ? 6.089 -27.579 26.967 1.00 55.78 84 GLY A C 1
ATOM 686 O O . GLY A 1 84 ? 7.094 -27.881 27.608 1.00 55.78 84 GLY A O 1
ATOM 687 N N . GLU A 1 85 ? 5.253 -26.615 27.314 1.00 56.91 85 GLU A N 1
ATOM 688 C CA . GLU A 1 85 ? 5.103 -26.159 28.682 1.00 56.91 85 GLU A CA 1
ATOM 689 C C . GLU A 1 85 ? 3.697 -26.581 29.128 1.00 56.91 85 GLU A C 1
ATOM 691 O O . GLU A 1 85 ? 2.723 -26.432 28.388 1.00 56.91 85 GLU A O 1
ATOM 696 N N . LYS A 1 86 ? 3.595 -27.225 30.295 1.00 53.12 86 LYS A N 1
ATOM 697 C CA . LYS A 1 86 ? 2.316 -27.725 30.810 1.00 53.12 86 LYS A CA 1
ATOM 698 C C . LYS A 1 86 ? 1.463 -26.531 31.225 1.00 53.12 86 LYS A C 1
ATOM 700 O O . LYS A 1 86 ? 1.728 -25.924 32.258 1.00 53.12 86 LYS A O 1
ATOM 705 N N . ILE A 1 87 ? 0.428 -26.226 30.452 1.00 58.81 87 ILE A N 1
ATOM 706 C CA . ILE A 1 87 ? -0.590 -25.258 30.861 1.00 58.81 87 ILE A CA 1
ATOM 707 C C . ILE A 1 87 ? -1.358 -25.882 32.044 1.00 58.81 87 ILE A C 1
ATOM 709 O O . ILE A 1 87 ? -1.848 -27.008 31.901 1.00 58.81 87 ILE A O 1
ATOM 713 N N . PRO A 1 88 ? -1.469 -25.226 33.216 1.00 43.97 88 PRO A N 1
ATOM 714 C CA . PRO A 1 88 ? -2.380 -25.690 34.252 1.00 43.97 88 PRO A CA 1
ATOM 715 C C . PRO A 1 88 ? -3.805 -25.624 33.692 1.00 43.97 88 PRO A C 1
ATOM 717 O O . PRO A 1 88 ? -4.197 -24.613 33.111 1.00 43.97 88 PRO A O 1
ATOM 720 N N . LEU A 1 89 ? -4.566 -26.712 33.837 1.00 52.16 89 LEU A N 1
ATOM 721 C CA . LEU A 1 89 ? -5.977 -26.761 33.465 1.00 52.16 89 LEU A CA 1
ATOM 722 C C . LEU A 1 89 ? -6.749 -25.646 34.183 1.00 52.16 89 LEU A C 1
ATOM 724 O O . LEU A 1 89 ? -7.092 -25.786 35.354 1.00 52.16 89 LEU A O 1
ATOM 728 N N . THR A 1 90 ? -7.114 -24.599 33.451 1.00 48.56 90 THR A N 1
ATOM 729 C CA . THR A 1 90 ? -8.264 -23.759 33.798 1.00 48.56 90 THR A CA 1
ATOM 730 C C . THR A 1 90 ? -9.286 -23.875 32.676 1.00 48.56 90 THR A C 1
ATOM 732 O O . THR A 1 90 ? -9.563 -22.939 31.932 1.00 48.56 90 THR A O 1
ATOM 735 N N . THR A 1 91 ? -9.821 -25.084 32.511 1.00 36.22 91 THR A N 1
ATOM 736 C CA . THR A 1 91 ? -10.961 -25.340 31.634 1.00 36.22 91 THR A CA 1
ATOM 737 C C . THR A 1 91 ? -12.230 -24.870 32.346 1.00 36.22 91 THR A C 1
ATOM 739 O O . THR A 1 91 ? -12.823 -25.603 33.131 1.00 36.22 91 THR A O 1
ATOM 742 N N . ALA A 1 92 ? -12.661 -23.638 32.073 1.00 47.72 92 ALA A N 1
ATOM 743 C CA . ALA A 1 92 ? -14.027 -23.213 32.354 1.00 47.72 92 ALA A CA 1
ATOM 744 C C . ALA A 1 92 ? -14.944 -23.737 31.234 1.00 47.72 92 ALA A C 1
ATOM 746 O O . ALA A 1 92 ? -15.197 -23.053 30.24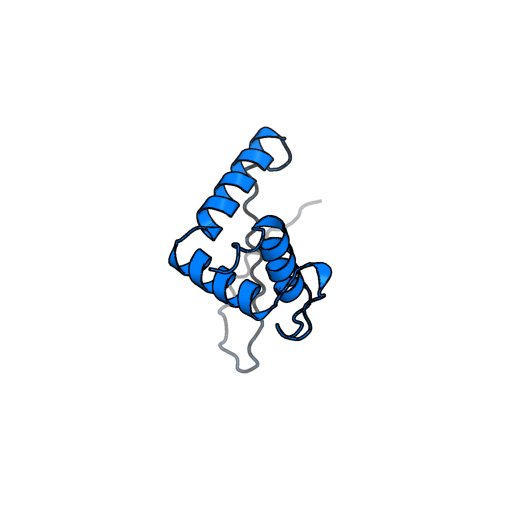3 1.00 47.72 92 ALA A O 1
ATOM 747 N N . THR A 1 93 ? -15.424 -24.976 31.366 1.00 42.25 93 THR A N 1
ATOM 748 C CA . THR A 1 93 ? -16.500 -25.491 30.509 1.00 42.25 93 THR A CA 1
ATOM 749 C C . THR A 1 93 ? -17.824 -24.927 31.011 1.00 42.25 93 THR A C 1
ATOM 751 O O . THR A 1 93 ? -18.318 -25.307 32.068 1.00 42.25 93 THR A O 1
ATOM 754 N N . ARG A 1 94 ? -18.414 -24.010 30.242 1.00 39.38 94 ARG A N 1
ATOM 755 C CA . ARG A 1 94 ? -19.809 -23.595 30.407 1.00 39.38 94 ARG A CA 1
ATOM 756 C C . ARG A 1 94 ? -20.716 -24.762 30.006 1.00 39.38 94 ARG A C 1
ATOM 758 O O . ARG A 1 94 ? -20.743 -25.141 28.836 1.00 39.38 94 ARG A O 1
ATOM 765 N N . GLU A 1 95 ? -21.466 -25.304 30.961 1.00 45.00 95 GLU A N 1
ATOM 766 C CA . GLU A 1 95 ? -22.525 -26.281 30.697 1.00 45.00 95 GLU A CA 1
ATOM 767 C C . GLU A 1 95 ? -23.589 -25.689 29.756 1.00 45.00 95 GLU A C 1
ATOM 769 O O . GLU A 1 95 ? -24.079 -24.572 29.957 1.00 45.00 95 GLU A O 1
ATOM 774 N N . ARG A 1 96 ? -23.965 -26.444 28.717 1.00 37.84 96 ARG A N 1
ATOM 775 C CA . ARG A 1 96 ? -25.192 -26.202 27.950 1.00 37.84 96 ARG A CA 1
ATOM 776 C C . ARG A 1 96 ? -26.292 -27.089 28.526 1.00 37.84 96 ARG A C 1
ATOM 778 O O . ARG A 1 96 ? -26.225 -28.303 28.384 1.00 37.84 96 ARG A O 1
ATOM 785 N N . LYS A 1 97 ? -27.313 -26.474 29.124 1.00 40.25 97 LYS A N 1
ATOM 786 C CA . LYS A 1 97 ? -28.634 -27.094 29.279 1.00 40.25 97 LYS A CA 1
ATOM 787 C C . LYS A 1 97 ? -29.367 -27.035 27.940 1.00 40.25 97 LYS A C 1
ATOM 789 O O . LYS A 1 97 ? -29.592 -25.923 27.462 1.00 40.25 97 LYS A O 1
ATOM 794 N N . VAL A 1 98 ? -29.758 -28.192 27.406 1.00 46.53 98 VAL A N 1
ATOM 795 C CA . VAL A 1 98 ? -31.128 -28.484 26.940 1.00 46.53 98 VAL A CA 1
ATOM 796 C C . VAL A 1 98 ? -31.402 -29.948 27.247 1.00 46.53 98 VAL A C 1
ATOM 798 O O . VAL A 1 98 ? -30.544 -30.772 26.864 1.00 46.53 98 VAL A O 1
#

Mean predicted aligned error: 13.29 Å

Organism: NCBI:txid2052935

Foldseek 3Di:
DDDDDDPVLLVVQLVVCVVPVDDLCPGPCSSPHSVSSVVVVVVCVVVVVVVVVVVVVQVVCVVVVNDDPVDDDPDDPDDDDPPDDDDPDPDPDDDDDD

Solvent-accessible surface area (backbone atoms only — not comparable to full-atom values): 6388 Å² total; per-residue (Å²): 130,84,79,80,78,60,65,71,38,29,52,53,39,42,52,48,34,70,74,67,68,53,56,52,89,70,45,61,68,92,34,44,57,30,70,58,23,52,55,45,53,54,49,33,60,76,67,50,46,58,61,52,51,52,50,54,50,50,54,52,30,42,76,70,70,74,43,64,90,86,66,79,81,81,85,73,87,83,74,86,66,99,72,84,74,89,75,78,88,79,81,82,78,80,84,81,90,129

pLDDT: mean 79.47, std 19.89, range [36.22, 98.0]

Secondary structure (DSSP, 8-state):
-PPPPPHHHHHHHHHHHHHH---GGGS-GGG--HHHHHHHHHHHHHTTHHHHHHHHHHHHHHHTTS--TT--------PPPSS---------------

Nearest PDB structures (foldseek):
  7aav-assembly1_L  TM=4.579E-01  e=3.590E+00  Homo sapiens

InterPro domains:
  IPR025161 Insertion element IS402-like domain [PF13340] (1-54)
  IPR052909 Transposase_6_like [PTHR46637] (1-84)